Protein AF-A0A7J3AYS7-F1 (afdb_monomer_lite)

Structure (mmCIF, N/CA/C/O backbone):
data_AF-A0A7J3AYS7-F1
#
_entry.id   AF-A0A7J3AYS7-F1
#
loop_
_atom_site.group_PDB
_atom_site.id
_atom_site.type_symbol
_atom_site.label_atom_id
_atom_site.label_alt_id
_atom_site.label_comp_id
_atom_site.label_asym_id
_atom_site.label_entity_id
_atom_site.label_seq_id
_atom_site.pdbx_PDB_ins_code
_atom_site.Cartn_x
_atom_site.Cartn_y
_atom_site.Cartn_z
_atom_site.occupancy
_atom_site.B_iso_or_equiv
_atom_site.auth_seq_id
_atom_site.auth_comp_id
_atom_site.auth_asym_id
_atom_site.auth_atom_id
_atom_site.pdbx_PDB_model_num
ATOM 1 N N . MET A 1 1 ? -40.662 -40.012 -45.516 1.00 39.38 1 MET A N 1
ATOM 2 C CA . MET A 1 1 ? -39.833 -40.185 -44.298 1.00 39.38 1 MET A CA 1
ATOM 3 C C . MET A 1 1 ? -38.886 -38.992 -44.228 1.00 39.38 1 MET A C 1
ATOM 5 O O . MET A 1 1 ? -38.242 -38.731 -45.228 1.00 39.38 1 MET A O 1
ATOM 9 N N . LYS A 1 2 ? -39.103 -38.071 -43.271 1.00 35.25 2 LYS A N 1
ATOM 10 C CA . LYS A 1 2 ? -38.204 -37.753 -42.126 1.00 35.25 2 LYS A CA 1
ATOM 11 C C . LYS A 1 2 ? -36.759 -37.412 -42.558 1.00 35.25 2 LYS A C 1
ATOM 13 O O . LYS A 1 2 ? -36.116 -38.272 -43.129 1.00 35.25 2 LYS A O 1
ATOM 18 N N . GLY A 1 3 ? -36.180 -36.247 -42.261 1.00 32.34 3 GLY A N 1
ATOM 19 C CA . GLY A 1 3 ? -36.662 -35.113 -41.474 1.00 32.34 3 GLY A CA 1
ATOM 20 C C . GLY A 1 3 ? -35.598 -34.012 -41.290 1.00 32.34 3 GLY A C 1
ATOM 21 O O . GLY A 1 3 ? -34.409 -34.264 -41.427 1.00 32.34 3 GLY A O 1
ATOM 22 N N . ALA A 1 4 ? -36.112 -32.815 -40.987 1.00 36.94 4 ALA A N 1
ATOM 23 C CA . ALA A 1 4 ? -35.575 -31.700 -40.195 1.00 36.94 4 ALA A CA 1
ATOM 24 C C . ALA A 1 4 ? -34.116 -31.223 -40.384 1.00 36.94 4 ALA A C 1
ATOM 26 O O . ALA A 1 4 ? -33.199 -31.708 -39.727 1.00 36.94 4 ALA A O 1
ATOM 27 N N . HIS A 1 5 ? -33.962 -30.117 -41.123 1.00 37.22 5 HIS A N 1
ATOM 28 C CA . HIS A 1 5 ? -32.983 -29.072 -40.802 1.00 37.22 5 HIS A CA 1
ATOM 29 C C . HIS A 1 5 ? -33.651 -28.082 -39.835 1.00 37.22 5 HIS A C 1
ATOM 31 O O . HIS A 1 5 ? -34.663 -27.472 -40.176 1.00 37.22 5 HIS A O 1
ATOM 37 N N . PHE A 1 6 ? -33.117 -27.954 -38.620 1.00 37.12 6 PHE A N 1
ATOM 38 C CA . PHE A 1 6 ? -33.561 -26.959 -37.644 1.00 37.12 6 PHE A CA 1
ATOM 39 C C . PHE A 1 6 ? -32.922 -25.603 -37.962 1.00 37.12 6 PHE A C 1
ATOM 41 O O . PHE A 1 6 ? -31.729 -25.403 -37.743 1.00 37.12 6 PHE A O 1
ATOM 48 N N . SER A 1 7 ? -33.729 -24.664 -38.446 1.00 39.38 7 SER A N 1
ATOM 49 C CA . SER A 1 7 ? -33.440 -23.229 -38.446 1.00 39.38 7 SER A CA 1
ATOM 50 C C . SER A 1 7 ? -33.967 -22.654 -37.130 1.00 39.38 7 SER A C 1
ATOM 52 O O . SER A 1 7 ? -35.138 -22.302 -37.007 1.00 39.38 7 SER A O 1
ATOM 54 N N . GLY A 1 8 ? -33.116 -22.625 -36.106 1.00 36.69 8 GLY A N 1
ATOM 55 C CA . GLY A 1 8 ? -33.408 -21.936 -34.852 1.00 36.69 8 GLY A CA 1
ATOM 56 C C . GLY A 1 8 ? -33.101 -20.451 -34.997 1.00 36.69 8 GLY A C 1
ATOM 57 O O . GLY A 1 8 ? -31.954 -20.050 -34.830 1.00 36.69 8 GLY A O 1
ATOM 58 N N . GLY A 1 9 ? -34.116 -19.654 -35.333 1.00 39.72 9 GLY A N 1
ATOM 59 C CA . GLY A 1 9 ? -34.063 -18.201 -35.213 1.00 39.72 9 GLY A CA 1
ATOM 60 C C . GLY A 1 9 ? -33.956 -17.808 -33.741 1.00 39.72 9 GLY A C 1
ATOM 61 O O . GLY A 1 9 ? -34.845 -18.119 -32.950 1.00 39.72 9 GLY A O 1
ATOM 62 N N . ILE A 1 10 ? -32.857 -17.154 -33.377 1.00 45.12 10 ILE A N 1
ATOM 63 C CA . ILE A 1 10 ? -32.695 -16.477 -32.089 1.00 45.12 10 ILE A CA 1
ATOM 64 C C . ILE A 1 10 ? -33.009 -15.007 -32.353 1.00 45.12 10 ILE A C 1
ATOM 66 O O . ILE A 1 10 ? -32.449 -14.408 -33.267 1.00 45.12 10 ILE A O 1
ATOM 70 N N . GLY A 1 11 ? -34.000 -14.508 -31.618 1.00 42.97 11 GLY A N 1
ATOM 71 C CA . GLY A 1 11 ? -34.749 -13.300 -31.926 1.00 42.97 11 GLY A CA 1
ATOM 72 C C . GLY A 1 11 ? -33.957 -11.997 -31.936 1.00 42.97 11 GLY A C 1
ATOM 73 O O . GLY A 1 11 ? -32.927 -11.850 -31.278 1.00 42.97 11 GLY A O 1
ATOM 74 N N . ASP A 1 12 ? -34.541 -11.042 -32.657 1.00 48.66 12 ASP A N 1
ATOM 75 C CA . ASP A 1 12 ? -34.234 -9.618 -32.627 1.00 48.66 12 ASP A CA 1
ATOM 76 C C . ASP A 1 12 ? -34.477 -9.052 -31.217 1.00 48.66 12 ASP A C 1
ATOM 78 O O . ASP A 1 12 ? -35.551 -8.550 -30.885 1.00 48.66 12 ASP A O 1
ATOM 82 N N . GLY 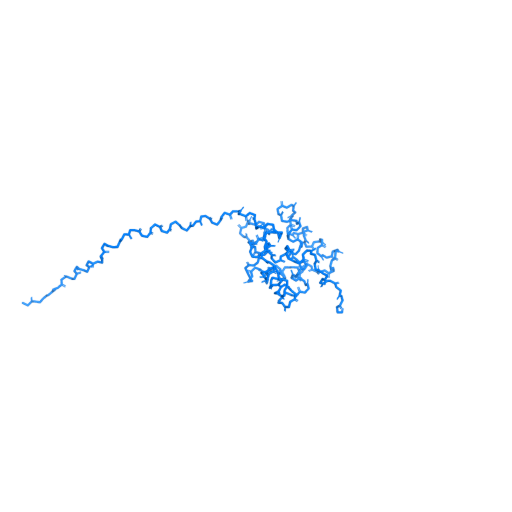A 1 13 ? -33.467 -9.162 -30.359 1.00 46.12 13 GLY A N 1
ATOM 83 C CA . GLY A 1 13 ? -33.268 -8.241 -29.246 1.00 46.12 13 GLY A CA 1
ATOM 84 C C . GLY A 1 13 ? -32.395 -7.079 -29.726 1.00 46.12 13 GLY A C 1
ATOM 85 O O . GLY A 1 13 ? -31.480 -7.313 -30.519 1.00 46.12 13 GLY A O 1
ATOM 86 N N . PRO A 1 14 ? -32.643 -5.830 -29.291 1.00 43.69 14 PRO A N 1
ATOM 87 C CA . PRO A 1 14 ? -31.803 -4.708 -29.692 1.00 43.69 14 PRO A CA 1
ATOM 88 C C . PRO A 1 14 ? -30.346 -4.985 -29.289 1.00 43.69 14 PRO A C 1
ATOM 90 O O . PRO A 1 14 ? -30.118 -5.649 -28.270 1.00 43.69 14 PRO A O 1
ATOM 93 N N . PRO A 1 15 ? -29.354 -4.497 -30.056 1.00 46.56 15 PRO A N 1
ATOM 94 C CA . PRO A 1 15 ? -27.960 -4.669 -29.689 1.00 46.56 15 PRO A CA 1
ATOM 95 C C . PRO A 1 15 ? -27.772 -4.059 -28.303 1.00 46.56 15 PRO A C 1
ATOM 97 O O . PRO A 1 15 ? -28.016 -2.870 -28.094 1.00 46.56 15 PRO A O 1
ATOM 100 N N . ILE A 1 16 ? -27.368 -4.882 -27.337 1.00 48.56 16 ILE A N 1
ATOM 101 C CA . ILE A 1 16 ? -26.873 -4.383 -26.062 1.00 48.56 16 ILE A CA 1
ATOM 102 C C . ILE A 1 16 ? -25.534 -3.727 -26.407 1.00 48.56 16 ILE A C 1
ATOM 104 O O . ILE A 1 16 ? -24.486 -4.366 -26.345 1.00 48.56 16 ILE A O 1
ATOM 108 N N . SER A 1 17 ? -25.577 -2.456 -26.819 1.00 50.78 17 SER A N 1
ATOM 109 C CA . SER A 1 17 ? -24.437 -1.542 -26.769 1.00 50.78 17 SER A CA 1
ATOM 110 C C . SER A 1 17 ? -24.110 -1.303 -25.300 1.00 50.78 17 SER A C 1
ATOM 112 O O . SER A 1 17 ? -24.342 -0.238 -24.741 1.00 50.78 17 SER A O 1
ATOM 114 N N . GLY A 1 18 ? -23.610 -2.347 -24.648 1.00 41.88 18 GLY A N 1
ATOM 115 C CA . GLY A 1 18 ? -22.807 -2.222 -23.455 1.00 41.88 18 GLY A CA 1
ATOM 116 C C . GLY A 1 18 ? -21.414 -1.843 -23.915 1.00 41.88 18 GLY A C 1
ATOM 117 O O . GLY A 1 18 ? -20.519 -2.684 -23.913 1.00 41.88 18 GLY A O 1
ATOM 118 N N . GLU A 1 19 ? -21.234 -0.586 -24.331 1.00 36.06 19 GLU A N 1
ATOM 119 C CA . GLU A 1 19 ? -19.949 0.056 -24.087 1.00 36.06 19 GLU A CA 1
ATOM 120 C C . GLU A 1 19 ? -19.710 -0.109 -22.589 1.00 36.06 19 GLU A C 1
ATOM 122 O O . GLU A 1 19 ? -20.357 0.528 -21.758 1.00 36.06 19 GLU A O 1
ATOM 127 N N . VAL A 1 20 ? -18.841 -1.054 -22.235 1.00 45.00 20 VAL A N 1
ATOM 128 C CA . VAL A 1 20 ? -18.210 -1.035 -20.926 1.00 45.00 20 VAL A CA 1
ATOM 129 C C . VAL A 1 20 ? -17.535 0.332 -20.893 1.00 45.00 20 VAL A C 1
ATOM 131 O O . VAL A 1 20 ? -16.674 0.566 -21.749 1.00 45.00 20 VAL A O 1
ATOM 134 N N . PRO A 1 21 ? -17.961 1.269 -20.024 1.00 40.88 21 PRO A N 1
ATOM 135 C CA . PRO A 1 21 ? -17.328 2.572 -19.994 1.00 40.88 21 PRO A CA 1
ATOM 136 C C . PRO A 1 21 ? -15.833 2.324 -19.797 1.00 40.88 21 PRO A C 1
ATOM 138 O O . PRO A 1 21 ? -15.478 1.420 -19.026 1.00 40.88 21 PRO A O 1
ATOM 141 N N . PRO A 1 22 ? -14.953 3.054 -20.506 1.00 45.03 22 PRO A N 1
ATOM 142 C CA . PRO A 1 22 ? -13.537 2.963 -20.213 1.00 45.03 22 PRO A CA 1
ATOM 143 C C . PRO A 1 22 ? -13.414 3.173 -18.707 1.00 45.03 22 PRO A C 1
ATOM 145 O O . PRO A 1 22 ? -13.952 4.152 -18.181 1.00 45.03 22 PRO A O 1
ATOM 148 N N . MET A 1 23 ? -12.804 2.214 -18.001 1.00 46.72 23 MET A N 1
ATOM 149 C CA . MET A 1 23 ? -12.324 2.456 -16.646 1.00 46.72 23 MET A CA 1
ATOM 150 C C . MET A 1 23 ? -11.327 3.594 -16.803 1.00 46.72 23 MET A C 1
ATOM 152 O O . MET A 1 23 ? -10.171 3.373 -17.151 1.00 46.72 23 MET A O 1
ATOM 156 N N . GLY A 1 24 ? -11.834 4.820 -16.717 1.00 42.53 24 GLY A N 1
ATOM 157 C CA . GLY A 1 24 ? -11.020 6.003 -16.801 1.00 42.53 24 GLY A CA 1
ATOM 158 C C . GLY A 1 24 ? -10.009 5.922 -15.678 1.00 42.53 24 GLY A C 1
ATOM 159 O O . GLY A 1 24 ? -10.318 5.412 -14.597 1.00 42.53 24 GLY A O 1
ATOM 160 N N . ASP A 1 25 ? -8.834 6.481 -15.928 1.00 50.38 25 ASP A N 1
ATOM 161 C CA . ASP A 1 25 ? -7.922 6.968 -14.899 1.00 50.38 25 ASP A CA 1
ATOM 162 C C . ASP A 1 25 ? -8.614 8.093 -14.093 1.00 50.38 25 ASP A C 1
ATOM 164 O O . ASP A 1 25 ? -8.132 9.219 -14.012 1.00 50.38 25 ASP A O 1
ATOM 168 N N . GLY A 1 26 ? -9.819 7.841 -13.579 1.00 50.66 26 GLY A N 1
ATOM 169 C CA . GLY A 1 26 ? -10.540 8.751 -12.722 1.00 50.66 26 GLY A CA 1
ATOM 170 C C . GLY A 1 26 ? -9.754 8.802 -11.437 1.00 50.66 26 GLY A C 1
ATOM 171 O O . GLY A 1 26 ? -9.656 7.802 -10.740 1.00 50.66 26 GLY A O 1
ATOM 172 N N . ASP A 1 27 ? -9.142 9.940 -11.142 1.00 59.50 27 ASP A N 1
ATOM 173 C CA . ASP A 1 27 ? -8.635 10.179 -9.804 1.00 59.50 27 ASP A CA 1
ATOM 174 C C . ASP A 1 27 ? -9.772 9.907 -8.818 1.00 59.50 27 ASP A C 1
ATOM 176 O O . ASP A 1 27 ? -10.819 10.561 -8.879 1.00 59.50 27 ASP A O 1
ATOM 180 N N . ALA A 1 28 ? -9.579 8.907 -7.948 1.00 59.81 28 ALA A N 1
ATOM 181 C CA . ALA A 1 28 ? -10.496 8.610 -6.860 1.00 59.81 28 ALA A CA 1
ATOM 182 C C . ALA A 1 28 ? -10.949 9.927 -6.213 1.00 59.81 28 ALA A C 1
ATOM 184 O O . ALA A 1 28 ? -10.094 10.780 -5.928 1.00 59.81 28 ALA A O 1
ATOM 185 N N . PRO A 1 29 ? -12.264 10.114 -5.989 1.00 59.91 29 PRO A N 1
ATOM 186 C CA . PRO A 1 29 ? -12.784 11.368 -5.476 1.00 59.91 29 PRO A CA 1
ATOM 187 C C . PRO A 1 29 ? -12.038 11.747 -4.192 1.00 59.91 29 PRO A C 1
ATOM 189 O O . PRO A 1 29 ? -11.765 10.870 -3.364 1.00 59.91 29 PRO A O 1
ATOM 192 N N . PRO A 1 30 ? -11.687 13.032 -4.007 1.00 63.31 30 PRO A N 1
ATOM 193 C CA . PRO A 1 30 ? -10.971 13.457 -2.816 1.00 63.31 30 PRO A CA 1
ATOM 194 C C . PRO A 1 30 ? -11.761 13.050 -1.569 1.00 63.31 30 PRO A C 1
ATOM 196 O O . PRO A 1 30 ? -12.985 13.151 -1.552 1.00 63.31 30 PRO A O 1
ATOM 199 N N . ILE A 1 31 ? -11.067 12.624 -0.507 1.00 63.28 31 ILE A N 1
ATOM 200 C CA . ILE A 1 31 ? -11.688 12.132 0.743 1.00 63.28 31 ILE A CA 1
ATOM 201 C C . ILE A 1 31 ? -12.770 13.076 1.281 1.00 63.28 31 ILE A C 1
ATOM 203 O O . ILE A 1 31 ? -13.745 12.617 1.866 1.00 63.28 31 ILE A O 1
ATOM 207 N N . SER A 1 32 ? -12.606 14.388 1.091 1.00 58.09 32 SER A N 1
ATOM 208 C CA . SER A 1 32 ? -13.574 15.411 1.506 1.00 58.09 32 SER A CA 1
ATOM 209 C C . SER A 1 32 ? -14.948 15.286 0.835 1.00 58.09 32 SER A C 1
ATOM 211 O O . SER A 1 32 ? -15.908 15.863 1.333 1.00 58.09 32 SER A O 1
ATOM 213 N N . MET A 1 33 ? -15.044 14.548 -0.273 1.00 65.88 33 MET A N 1
ATOM 214 C CA . MET A 1 33 ? -16.275 14.242 -1.006 1.00 65.88 33 MET A CA 1
ATOM 215 C C . MET A 1 33 ? -16.782 12.814 -0.752 1.00 65.88 33 MET A C 1
ATOM 217 O O . MET A 1 33 ? -17.814 12.430 -1.297 1.00 65.88 33 MET A O 1
ATOM 221 N N . ILE A 1 34 ? -16.072 12.016 0.054 1.00 71.06 34 ILE A N 1
ATOM 222 C CA . ILE A 1 34 ? -16.513 10.675 0.439 1.00 71.06 34 ILE A CA 1
ATOM 223 C C . ILE A 1 34 ? -17.533 10.812 1.569 1.00 71.06 34 ILE A C 1
ATOM 225 O O . ILE A 1 34 ? -17.278 11.482 2.571 1.00 71.06 34 ILE A O 1
ATOM 229 N N . ASP A 1 35 ? -18.673 10.143 1.410 1.00 83.44 35 ASP A N 1
ATOM 230 C CA . ASP A 1 35 ? -19.674 9.994 2.463 1.00 83.44 35 ASP A CA 1
ATOM 231 C C . ASP A 1 35 ? -19.014 9.565 3.799 1.00 83.44 35 ASP A C 1
ATOM 233 O O . ASP A 1 35 ? -18.207 8.626 3.804 1.00 83.44 35 ASP A O 1
ATOM 237 N N . PRO A 1 36 ? -19.308 10.227 4.938 1.00 85.19 36 PRO A N 1
ATOM 238 C CA . PRO A 1 36 ? -18.650 9.932 6.210 1.00 85.19 36 PRO A CA 1
ATOM 239 C C . PRO A 1 36 ? -18.742 8.461 6.634 1.00 85.19 36 PRO A C 1
ATOM 241 O O . PRO A 1 36 ? -17.762 7.920 7.152 1.00 85.19 36 PRO A O 1
ATOM 244 N N . SER A 1 37 ? -19.873 7.798 6.375 1.00 88.25 37 SER A N 1
ATOM 245 C CA . SER A 1 37 ? -20.072 6.385 6.708 1.00 88.25 37 SER A CA 1
ATOM 246 C C . SER A 1 37 ? -19.250 5.471 5.801 1.00 88.25 37 SER A C 1
ATOM 248 O O . SER A 1 37 ? -18.649 4.506 6.279 1.00 88.25 37 SER A O 1
ATOM 250 N N . LEU A 1 38 ? -19.136 5.795 4.508 1.00 88.19 38 LEU A N 1
ATOM 251 C CA . LEU A 1 38 ? -18.226 5.085 3.605 1.00 88.19 38 LEU A CA 1
ATOM 252 C C . LEU A 1 38 ? -16.765 5.251 4.038 1.00 88.19 38 LEU A C 1
ATOM 254 O O . LEU A 1 38 ? -16.017 4.272 4.078 1.00 88.19 38 LEU A O 1
ATOM 258 N N . ARG A 1 39 ? -16.352 6.468 4.409 1.00 87.81 39 ARG A N 1
ATOM 259 C CA . ARG A 1 39 ? -14.998 6.727 4.914 1.00 87.81 39 ARG A CA 1
ATOM 260 C C . ARG A 1 39 ? -14.702 5.894 6.161 1.00 87.81 39 ARG A C 1
ATOM 262 O O . ARG A 1 39 ? -13.637 5.286 6.242 1.00 87.81 39 ARG A O 1
ATOM 269 N N . GLU A 1 40 ? -15.628 5.845 7.113 1.00 90.38 40 GLU A N 1
ATOM 270 C CA . GLU A 1 40 ? -15.492 5.030 8.322 1.00 90.38 40 GLU A CA 1
ATOM 271 C C . GLU A 1 40 ? -15.374 3.535 7.993 1.00 90.38 40 GLU A C 1
ATOM 273 O O . GLU A 1 40 ? -14.457 2.870 8.479 1.00 90.38 40 GLU A O 1
ATOM 278 N N . ALA A 1 41 ? -16.210 3.013 7.091 1.00 92.50 41 ALA A N 1
ATOM 279 C CA . ALA A 1 41 ? -16.136 1.620 6.651 1.00 92.50 41 ALA A CA 1
ATOM 280 C C . ALA A 1 41 ? -14.780 1.273 6.009 1.00 92.50 41 ALA A C 1
ATOM 282 O O . ALA A 1 41 ? -14.207 0.218 6.291 1.00 92.50 41 ALA A O 1
ATOM 283 N N . LEU A 1 42 ? -14.229 2.173 5.187 1.00 92.38 42 LEU A N 1
ATOM 284 C CA . LEU A 1 42 ? -12.909 2.007 4.570 1.00 92.38 42 LEU A CA 1
ATOM 285 C C . LEU A 1 42 ? -11.782 2.025 5.609 1.00 92.38 42 LEU A C 1
ATOM 287 O O . LEU A 1 42 ? -10.848 1.226 5.508 1.00 92.38 42 LEU A O 1
ATOM 291 N N . ILE A 1 43 ? -11.882 2.884 6.629 1.00 90.25 43 ILE A N 1
ATOM 292 C CA . ILE A 1 43 ? -10.942 2.901 7.757 1.00 90.25 43 ILE A CA 1
ATOM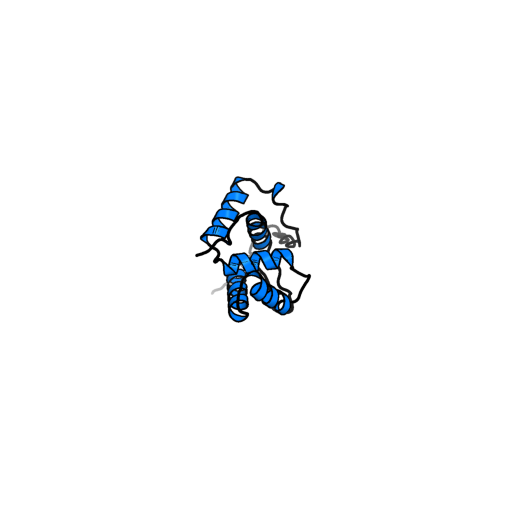 293 C C . ILE A 1 43 ? -11.002 1.573 8.506 1.00 90.25 43 ILE A C 1
ATOM 295 O O . ILE A 1 43 ? -9.961 0.958 8.722 1.00 90.25 43 ILE A O 1
ATOM 299 N N . LEU A 1 44 ? -12.196 1.094 8.864 1.00 92.00 44 LEU A N 1
ATOM 300 C CA . LEU A 1 44 ? -12.367 -0.176 9.574 1.00 92.00 44 LEU A CA 1
ATOM 301 C C . LEU A 1 44 ? -11.825 -1.352 8.754 1.00 92.00 44 LEU A C 1
ATOM 303 O O . LEU A 1 44 ? -11.103 -2.197 9.287 1.00 92.00 44 LEU A O 1
ATOM 307 N N . PHE A 1 45 ? -12.102 -1.387 7.448 1.00 92.06 45 PHE A N 1
ATOM 308 C CA . PHE A 1 45 ? -11.515 -2.379 6.553 1.00 92.06 45 PHE A CA 1
ATOM 309 C C . PHE A 1 45 ? -9.985 -2.306 6.582 1.00 92.06 45 PHE A C 1
ATOM 311 O O . PHE A 1 45 ? -9.321 -3.311 6.840 1.00 92.06 45 PHE A O 1
ATOM 318 N N . GLY A 1 46 ? -9.421 -1.114 6.378 1.00 90.94 46 GLY A N 1
ATOM 319 C CA . GLY A 1 46 ? -7.982 -0.895 6.402 1.00 90.94 46 GLY A CA 1
ATOM 320 C C . GLY A 1 46 ? -7.355 -1.335 7.723 1.00 90.94 46 GLY A C 1
ATOM 321 O O . GLY A 1 46 ? -6.363 -2.054 7.713 1.00 90.94 46 GLY A O 1
ATOM 322 N N . LEU A 1 47 ? -7.950 -0.973 8.860 1.00 90.00 47 LEU A N 1
ATOM 323 C CA . LEU A 1 47 ? -7.443 -1.285 10.195 1.00 90.00 47 LEU A CA 1
ATOM 324 C C . LEU A 1 47 ? -7.508 -2.776 10.534 1.00 90.00 47 LEU A C 1
ATOM 326 O O . LEU A 1 47 ? -6.521 -3.303 11.048 1.00 90.00 47 LEU A O 1
ATOM 330 N N . PHE A 1 48 ? -8.616 -3.453 10.232 1.00 90.75 48 PHE A N 1
ATOM 331 C CA . PHE A 1 48 ? -8.862 -4.821 10.702 1.00 90.75 48 PHE A CA 1
ATOM 332 C C . PHE A 1 48 ? -8.591 -5.915 9.667 1.00 90.75 48 PHE A C 1
ATOM 334 O O . PHE A 1 48 ? -8.450 -7.078 10.043 1.00 90.75 48 PHE A O 1
ATOM 341 N N . LYS A 1 49 ? -8.544 -5.588 8.369 1.00 92.62 49 LYS A N 1
ATOM 342 C CA . LYS A 1 49 ? -8.321 -6.577 7.298 1.00 92.62 49 LYS A CA 1
ATOM 343 C C . LYS A 1 49 ? -6.929 -6.513 6.692 1.00 92.62 49 LYS A C 1
ATOM 345 O O . LYS A 1 49 ? -6.470 -7.526 6.169 1.00 92.62 49 LYS A O 1
ATOM 350 N N . LEU A 1 50 ? -6.249 -5.370 6.776 1.00 94.38 50 LEU A N 1
ATOM 351 C CA . LEU A 1 50 ? -4.881 -5.241 6.283 1.00 94.38 50 LEU A CA 1
ATOM 352 C C . LEU A 1 50 ? -3.874 -5.404 7.423 1.00 94.38 50 LEU A C 1
ATOM 354 O O . LEU A 1 50 ? -3.979 -4.789 8.486 1.00 94.38 50 LEU A O 1
ATOM 358 N N . SER A 1 51 ? -2.843 -6.206 7.178 1.00 93.75 51 SER A N 1
ATOM 359 C CA . SER A 1 51 ? -1.684 -6.291 8.068 1.00 93.75 51 SER A CA 1
ATOM 360 C C . SER A 1 51 ? -0.912 -4.961 8.098 1.00 93.75 51 SER A C 1
ATOM 362 O O . SER A 1 51 ? -0.972 -4.197 7.129 1.00 93.75 51 SER A O 1
ATOM 364 N N . PRO A 1 52 ? -0.117 -4.684 9.151 1.00 92.44 52 PRO A N 1
ATOM 365 C CA . PRO A 1 52 ? 0.738 -3.493 9.211 1.00 92.44 52 PRO A CA 1
ATOM 366 C C . PRO A 1 52 ? 1.617 -3.306 7.967 1.00 92.44 52 PRO A C 1
ATOM 368 O O . PRO A 1 52 ? 1.720 -2.208 7.427 1.00 92.44 52 PRO A O 1
ATOM 371 N N . ARG A 1 53 ? 2.173 -4.403 7.436 1.00 94.00 53 ARG A N 1
ATOM 372 C CA . ARG A 1 53 ? 2.989 -4.388 6.212 1.00 94.00 53 ARG A CA 1
ATOM 373 C C . ARG A 1 53 ? 2.182 -3.998 4.976 1.00 94.00 53 ARG A C 1
ATOM 375 O O . ARG A 1 53 ? 2.654 -3.213 4.164 1.00 94.00 53 ARG A O 1
ATOM 382 N N . GLN A 1 54 ? 0.963 -4.516 4.837 1.00 95.50 54 GLN A N 1
ATOM 383 C CA . GLN A 1 54 ? 0.077 -4.150 3.730 1.00 95.50 54 GLN A CA 1
ATOM 384 C C . GLN A 1 54 ? -0.344 -2.680 3.816 1.00 95.50 54 GLN A C 1
ATOM 386 O O . GLN A 1 54 ? -0.294 -1.994 2.802 1.00 95.50 54 GLN A O 1
ATOM 391 N N . LYS A 1 55 ? -0.680 -2.175 5.012 1.00 95.31 55 LYS A N 1
ATOM 392 C CA . LYS A 1 55 ? -0.988 -0.750 5.240 1.00 95.31 55 LYS A CA 1
ATOM 393 C C . LYS A 1 55 ? 0.183 0.149 4.838 1.00 95.31 55 LYS A C 1
ATOM 395 O O . LYS A 1 55 ? -0.017 1.124 4.115 1.00 95.31 55 LYS A O 1
ATOM 400 N N . ALA A 1 56 ? 1.401 -0.215 5.241 1.00 93.75 56 ALA A N 1
ATOM 401 C CA . ALA A 1 56 ? 2.614 0.519 4.894 1.00 93.75 56 ALA A CA 1
ATOM 402 C C . ALA A 1 56 ? 2.869 0.535 3.383 1.00 93.75 56 ALA A C 1
ATOM 404 O O . ALA A 1 56 ? 3.030 1.605 2.801 1.00 93.75 56 ALA A O 1
ATOM 405 N N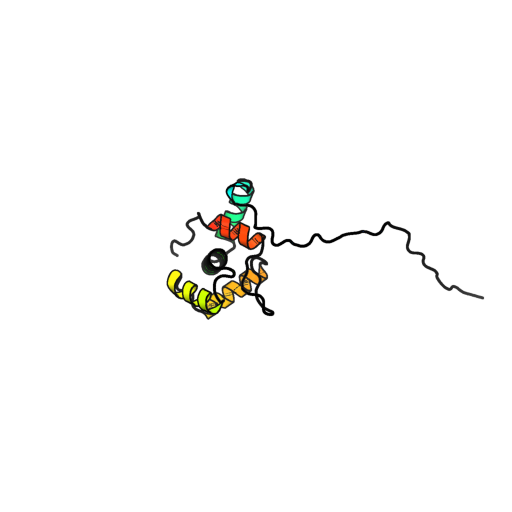 . VAL A 1 57 ? 2.831 -0.627 2.723 1.00 94.88 57 VAL A N 1
ATOM 406 C CA . VAL A 1 57 ? 3.040 -0.720 1.269 1.00 94.88 57 VAL A CA 1
ATOM 407 C C . VAL A 1 57 ? 1.954 0.025 0.493 1.00 94.88 57 VAL A C 1
ATOM 409 O O . VAL A 1 57 ? 2.267 0.739 -0.458 1.00 94.88 57 VAL A O 1
ATOM 412 N N . LEU A 1 58 ? 0.693 -0.075 0.914 1.00 95.19 58 LEU A N 1
ATOM 413 C CA . LEU A 1 58 ? -0.418 0.646 0.294 1.00 95.19 58 LEU A CA 1
ATOM 414 C C . LEU A 1 58 ? -0.237 2.172 0.420 1.00 95.19 58 LEU A C 1
ATOM 416 O O . LEU A 1 58 ? -0.386 2.898 -0.560 1.00 95.19 58 LEU A O 1
ATOM 420 N N . THR A 1 59 ? 0.172 2.649 1.600 1.00 93.81 59 THR A N 1
ATOM 421 C CA . THR A 1 59 ? 0.430 4.077 1.865 1.00 93.81 59 THR A CA 1
ATOM 422 C C . THR A 1 59 ? 1.638 4.599 1.081 1.00 93.81 59 THR A C 1
ATOM 424 O O . THR A 1 59 ? 1.596 5.695 0.523 1.00 93.81 59 THR A O 1
ATOM 427 N N . LEU A 1 60 ? 2.714 3.810 0.992 1.00 94.06 60 LEU A N 1
ATOM 428 C CA . LEU A 1 60 ? 3.881 4.141 0.170 1.00 94.06 60 LEU A CA 1
ATOM 429 C C . LEU A 1 60 ? 3.533 4.201 -1.316 1.00 94.06 60 LEU A C 1
ATOM 431 O O . LEU A 1 60 ? 3.998 5.103 -2.012 1.00 94.06 60 LEU A O 1
ATOM 435 N N . THR A 1 61 ? 2.686 3.284 -1.787 1.00 94.88 61 THR A N 1
ATOM 436 C CA . THR A 1 61 ? 2.221 3.287 -3.177 1.00 94.88 61 THR A CA 1
ATOM 437 C C . THR A 1 61 ? 1.435 4.565 -3.468 1.00 94.88 61 THR A C 1
ATOM 439 O O . THR A 1 61 ? 1.753 5.235 -4.440 1.00 94.88 61 THR A O 1
ATOM 442 N N . LEU A 1 62 ? 0.529 4.999 -2.581 1.00 94.44 62 LEU A N 1
ATOM 443 C CA . LEU A 1 62 ? -0.177 6.284 -2.730 1.00 94.44 62 LEU A CA 1
ATOM 444 C C . LEU A 1 62 ? 0.788 7.477 -2.844 1.00 94.44 62 LEU A C 1
ATOM 446 O O . LEU A 1 62 ? 0.575 8.395 -3.632 1.00 94.44 62 LEU A O 1
ATOM 450 N N . ARG A 1 63 ? 1.862 7.487 -2.044 1.00 92.25 63 ARG A N 1
ATOM 451 C CA . ARG A 1 63 ? 2.823 8.601 -2.011 1.00 92.25 63 ARG A CA 1
ATOM 452 C C . ARG A 1 63 ? 3.694 8.653 -3.273 1.00 92.25 63 ARG A C 1
ATOM 454 O O . ARG A 1 63 ? 4.026 9.750 -3.744 1.00 92.25 63 ARG A O 1
ATOM 461 N N . TYR A 1 64 ? 4.081 7.490 -3.795 1.00 92.19 64 TYR A N 1
ATOM 462 C CA . TYR A 1 64 ? 5.156 7.353 -4.778 1.00 92.19 64 TYR A CA 1
ATOM 463 C C . TYR A 1 64 ? 4.769 6.672 -6.099 1.00 92.19 64 TYR A C 1
ATOM 465 O O . TYR A 1 64 ? 5.655 6.458 -6.933 1.00 92.19 64 TYR A O 1
ATOM 473 N N . GLU A 1 65 ? 3.498 6.333 -6.324 1.00 86.62 65 GLU A N 1
ATOM 474 C CA . GLU A 1 65 ? 3.052 5.760 -7.598 1.00 86.62 65 GLU A CA 1
ATOM 475 C C . GLU A 1 65 ? 3.503 6.625 -8.782 1.00 86.62 65 GLU A C 1
ATOM 477 O O . GLU A 1 65 ? 3.472 7.855 -8.729 1.00 86.62 65 GLU A O 1
ATOM 482 N N . ASN A 1 66 ? 4.007 5.971 -9.831 1.00 85.62 66 ASN A N 1
ATOM 483 C CA . ASN A 1 66 ? 4.592 6.593 -11.028 1.00 85.62 66 ASN A CA 1
ATOM 484 C C . ASN A 1 66 ? 5.788 7.550 -10.793 1.00 85.62 66 ASN A C 1
ATOM 486 O O . ASN A 1 66 ? 6.290 8.124 -11.756 1.00 85.62 66 ASN A O 1
ATOM 490 N N . LYS A 1 67 ? 6.287 7.710 -9.555 1.00 88.75 67 LYS A N 1
ATOM 491 C CA . LYS A 1 67 ? 7.439 8.579 -9.230 1.00 88.75 67 LYS A CA 1
ATOM 492 C C . LYS A 1 67 ? 8.748 7.811 -9.097 1.00 88.75 67 LYS A C 1
ATOM 494 O O . LYS A 1 67 ? 9.811 8.362 -9.369 1.00 88.75 67 LYS A O 1
ATOM 499 N N . ILE A 1 68 ? 8.688 6.560 -8.638 1.00 89.62 68 ILE A N 1
ATOM 500 C CA . ILE A 1 68 ? 9.873 5.742 -8.355 1.00 89.62 68 ILE A CA 1
ATOM 501 C C . ILE A 1 68 ? 9.697 4.298 -8.828 1.00 89.62 68 ILE A C 1
ATOM 503 O O . ILE A 1 68 ? 8.585 3.806 -9.009 1.00 89.62 68 ILE A O 1
ATOM 507 N N . SER A 1 69 ? 10.819 3.593 -8.981 1.00 90.69 69 SER A N 1
ATOM 508 C CA . SER A 1 69 ? 10.816 2.160 -9.284 1.00 90.69 69 SER A CA 1
ATOM 509 C C . SER A 1 69 ? 10.330 1.314 -8.098 1.00 90.69 69 SER A C 1
ATOM 511 O O . SER A 1 69 ? 10.474 1.708 -6.938 1.00 90.69 69 SER A O 1
ATOM 513 N N . ALA A 1 70 ? 9.851 0.098 -8.377 1.00 90.00 70 ALA A N 1
ATOM 514 C CA . ALA A 1 70 ? 9.497 -0.881 -7.345 1.00 90.00 70 ALA A CA 1
ATOM 515 C C . ALA A 1 70 ? 10.662 -1.169 -6.380 1.00 90.00 70 ALA A C 1
ATOM 517 O O . ALA A 1 70 ? 10.471 -1.235 -5.168 1.00 90.00 70 ALA A O 1
ATOM 518 N N . SER A 1 71 ? 11.885 -1.272 -6.907 1.00 91.50 71 SER A N 1
ATOM 519 C CA . SER A 1 71 ? 13.094 -1.483 -6.107 1.00 91.50 71 SER A CA 1
ATOM 520 C C . SER A 1 71 ? 13.391 -0.299 -5.187 1.00 91.50 71 SER A C 1
ATOM 522 O O . SER A 1 71 ? 13.787 -0.497 -4.042 1.00 91.50 71 SER A O 1
ATOM 524 N N . SER A 1 72 ? 13.182 0.933 -5.660 1.00 93.81 72 SER A N 1
ATOM 525 C CA . SER A 1 72 ? 13.321 2.139 -4.835 1.00 93.81 72 SER A CA 1
ATOM 526 C C . SER A 1 72 ? 12.260 2.180 -3.736 1.00 93.81 72 SER A C 1
ATOM 528 O O . SER A 1 72 ? 12.583 2.469 -2.590 1.00 93.81 72 SER A O 1
ATOM 530 N N . MET A 1 73 ? 11.014 1.822 -4.053 1.00 94.62 73 MET A N 1
ATOM 531 C CA . MET A 1 73 ? 9.933 1.754 -3.067 1.00 94.62 73 MET A CA 1
ATOM 532 C C . MET A 1 73 ? 10.204 0.697 -1.990 1.00 94.62 73 MET A C 1
ATOM 534 O O . MET A 1 73 ? 9.953 0.944 -0.815 1.00 94.62 73 MET A O 1
ATOM 538 N N . ALA A 1 74 ? 10.780 -0.449 -2.364 1.00 94.50 74 ALA A N 1
ATOM 539 C CA . ALA A 1 74 ? 11.185 -1.478 -1.411 1.00 94.50 74 ALA A CA 1
ATOM 540 C C . ALA A 1 74 ? 12.294 -1.003 -0.456 1.00 94.50 74 ALA A C 1
ATOM 542 O O . ALA A 1 74 ? 12.284 -1.369 0.718 1.00 94.50 74 ALA A O 1
ATOM 543 N N . LYS A 1 75 ? 13.235 -0.173 -0.935 1.00 96.06 75 LYS A N 1
ATOM 544 C CA . LYS A 1 75 ? 14.258 0.452 -0.078 1.00 96.06 75 LYS A CA 1
ATOM 545 C C . LYS A 1 75 ? 13.621 1.392 0.941 1.00 96.06 75 LYS A C 1
ATOM 547 O O . LYS A 1 75 ? 13.881 1.242 2.127 1.00 96.06 75 LYS A O 1
ATOM 552 N N . ILE A 1 76 ? 12.714 2.260 0.494 1.00 95.25 76 ILE A N 1
ATOM 553 C CA . ILE A 1 76 ? 11.971 3.168 1.381 1.00 95.25 76 ILE A CA 1
ATOM 554 C C . ILE A 1 76 ? 11.143 2.375 2.402 1.00 95.25 76 ILE A C 1
ATOM 556 O O . ILE A 1 76 ? 11.124 2.715 3.578 1.00 95.25 76 ILE A O 1
ATOM 560 N N . ALA A 1 77 ? 10.500 1.277 1.992 1.00 94.62 77 ALA A N 1
ATOM 561 C CA . ALA A 1 77 ? 9.754 0.415 2.910 1.00 94.62 77 ALA A CA 1
ATOM 562 C C . ALA A 1 77 ? 10.644 -0.198 4.004 1.00 94.62 77 ALA A C 1
ATOM 564 O O . ALA A 1 77 ? 10.211 -0.351 5.147 1.00 94.62 77 ALA A O 1
ATOM 565 N N . ASN A 1 78 ? 11.888 -0.535 3.667 1.00 95.62 78 ASN A N 1
ATOM 566 C CA . ASN A 1 78 ? 12.866 -0.999 4.639 1.00 95.62 78 ASN A CA 1
ATOM 567 C C . ASN A 1 78 ? 13.301 0.134 5.583 1.00 95.62 78 ASN A C 1
ATOM 569 O O . ASN A 1 78 ? 13.296 -0.041 6.794 1.00 95.62 78 ASN A O 1
ATOM 573 N N . GLU A 1 79 ? 13.618 1.308 5.042 1.00 95.19 79 GLU A N 1
ATOM 574 C CA . GLU A 1 79 ? 14.109 2.457 5.813 1.00 95.19 79 GLU A CA 1
ATOM 575 C C . GLU A 1 79 ? 13.042 3.057 6.748 1.00 95.19 79 GLU A C 1
ATOM 577 O O . GLU A 1 79 ? 13.329 3.315 7.914 1.00 95.19 79 GLU A O 1
ATOM 582 N N . GLU A 1 80 ? 11.809 3.251 6.269 1.00 92.94 80 GLU A N 1
ATOM 583 C CA . GLU A 1 80 ? 10.727 3.885 7.041 1.00 92.94 80 GLU A CA 1
ATOM 584 C C . GLU A 1 80 ? 9.998 2.900 7.970 1.00 92.94 80 GLU A C 1
ATOM 586 O O . GLU A 1 80 ? 9.532 3.290 9.040 1.00 92.94 80 GLU A O 1
ATOM 591 N N . PHE A 1 81 ? 9.874 1.628 7.572 1.00 90.56 81 PHE A N 1
ATOM 592 C CA . PHE A 1 81 ? 8.997 0.661 8.250 1.00 90.56 81 PHE A CA 1
ATOM 593 C C . PHE A 1 81 ? 9.693 -0.643 8.655 1.00 90.56 81 PHE A C 1
ATOM 595 O O . PHE A 1 81 ? 9.024 -1.555 9.144 1.00 90.56 81 PHE A O 1
ATOM 602 N N . ASN A 1 82 ? 11.010 -0.761 8.454 1.00 93.50 82 ASN A N 1
ATOM 603 C CA . ASN A 1 82 ? 11.780 -1.980 8.715 1.00 93.50 82 ASN A CA 1
ATOM 604 C C . ASN A 1 82 ? 11.190 -3.216 8.003 1.00 93.50 82 ASN A C 1
ATOM 606 O O . ASN A 1 82 ? 11.147 -4.315 8.558 1.00 93.50 82 ASN A O 1
ATOM 610 N N . ILE A 1 83 ? 10.667 -3.030 6.781 1.00 94.75 83 ILE A N 1
ATOM 611 C CA . ILE A 1 83 ? 10.090 -4.101 5.959 1.00 94.75 83 ILE A CA 1
ATOM 612 C C . ILE A 1 83 ? 11.170 -4.662 5.021 1.00 94.75 83 ILE A C 1
ATOM 614 O O . ILE A 1 83 ? 11.562 -3.983 4.070 1.00 94.75 83 ILE A O 1
ATOM 618 N N . PRO A 1 84 ? 11.609 -5.925 5.198 1.00 95.25 84 PRO A N 1
ATOM 619 C CA . PRO A 1 84 ? 12.585 -6.539 4.304 1.00 95.25 84 PRO A CA 1
ATOM 620 C C . PRO A 1 84 ? 12.053 -6.692 2.877 1.00 95.25 84 PRO A C 1
ATOM 622 O O . PRO A 1 84 ? 10.857 -6.910 2.671 1.00 95.25 84 PRO A O 1
ATOM 625 N N . LEU A 1 85 ? 12.958 -6.707 1.893 1.00 95.19 85 LEU A N 1
ATOM 626 C CA . LEU A 1 85 ? 12.629 -6.821 0.465 1.00 95.19 85 LEU A CA 1
ATOM 627 C C . LEU A 1 85 ? 11.653 -7.970 0.152 1.00 95.19 85 LEU A C 1
ATOM 629 O O . LEU A 1 85 ? 10.676 -7.777 -0.566 1.00 95.19 85 LEU A O 1
ATOM 633 N N . SER A 1 86 ? 11.875 -9.164 0.709 1.00 95.62 86 SER A N 1
ATOM 634 C CA . SER A 1 86 ? 10.979 -10.312 0.505 1.00 95.62 86 SER A CA 1
ATOM 635 C C . SER A 1 86 ? 9.575 -10.055 1.062 1.00 95.62 86 SER A C 1
ATOM 637 O O . SER A 1 86 ? 8.581 -10.336 0.396 1.00 95.62 86 SER A O 1
ATOM 639 N N . SER A 1 87 ? 9.484 -9.463 2.256 1.00 96.12 87 SER A N 1
ATOM 640 C CA . SER A 1 87 ? 8.214 -9.091 2.890 1.00 96.12 87 SER A CA 1
ATOM 641 C C . SER A 1 87 ? 7.465 -8.020 2.104 1.00 96.12 87 SER A C 1
ATOM 643 O O . SER A 1 87 ? 6.241 -8.087 2.017 1.00 96.12 87 SER A O 1
ATOM 645 N N . PHE A 1 88 ? 8.182 -7.070 1.502 1.00 96.50 88 PHE A N 1
ATOM 646 C CA . PHE A 1 88 ? 7.603 -6.073 0.606 1.00 96.50 88 PHE A CA 1
ATOM 647 C C . PHE A 1 88 ? 6.933 -6.736 -0.608 1.00 96.50 88 PHE A C 1
ATOM 649 O O . PHE A 1 88 ? 5.764 -6.472 -0.887 1.00 96.50 88 PHE A O 1
ATOM 656 N N . TRP A 1 89 ? 7.618 -7.671 -1.277 1.00 95.50 89 TRP A N 1
ATOM 657 C CA . TRP A 1 89 ? 7.045 -8.402 -2.414 1.00 95.50 89 TRP A CA 1
ATOM 658 C C . TRP A 1 89 ? 5.855 -9.285 -2.028 1.00 95.50 89 TRP A C 1
ATOM 660 O O . TRP A 1 89 ? 4.883 -9.364 -2.782 1.00 95.50 89 TRP A O 1
ATOM 670 N N . PHE A 1 90 ? 5.888 -9.916 -0.849 1.00 96.50 90 PHE A N 1
ATOM 671 C CA . PHE A 1 90 ? 4.731 -10.648 -0.330 1.00 96.50 90 PHE A CA 1
ATOM 672 C C . PHE A 1 90 ? 3.534 -9.722 -0.096 1.00 96.50 90 PHE A C 1
ATOM 674 O O . PHE A 1 90 ? 2.436 -10.033 -0.555 1.00 96.50 90 PHE A O 1
ATOM 681 N N . ALA A 1 91 ? 3.752 -8.564 0.532 1.00 96.25 91 ALA A N 1
ATOM 682 C CA . ALA A 1 91 ? 2.701 -7.579 0.760 1.00 96.25 91 ALA A CA 1
ATOM 683 C C . ALA A 1 91 ? 2.107 -7.056 -0.558 1.00 96.25 91 ALA A C 1
ATOM 685 O O . ALA A 1 91 ? 0.886 -7.018 -0.685 1.00 96.25 91 ALA A O 1
ATOM 686 N N . LEU A 1 92 ? 2.936 -6.740 -1.561 1.00 95.25 92 LEU A N 1
ATOM 687 C CA . LEU A 1 92 ? 2.460 -6.368 -2.898 1.00 95.25 92 LEU A CA 1
ATOM 688 C C . LEU A 1 92 ? 1.599 -7.476 -3.515 1.00 95.25 92 LEU A C 1
ATOM 690 O O . LEU A 1 92 ? 0.483 -7.227 -3.970 1.00 95.25 92 LEU A O 1
ATOM 694 N N . ARG A 1 93 ? 2.083 -8.721 -3.510 1.00 95.38 93 ARG A N 1
ATOM 695 C CA . ARG A 1 93 ? 1.341 -9.858 -4.070 1.00 95.38 93 ARG A CA 1
ATOM 696 C C . ARG A 1 93 ? -0.022 -10.029 -3.401 1.00 95.38 93 ARG A C 1
ATOM 698 O O . ARG A 1 93 ? -1.009 -10.281 -4.091 1.00 95.38 93 ARG A O 1
ATOM 705 N N . ASP A 1 94 ? -0.083 -9.888 -2.083 1.00 96.00 94 ASP A N 1
ATOM 706 C CA . A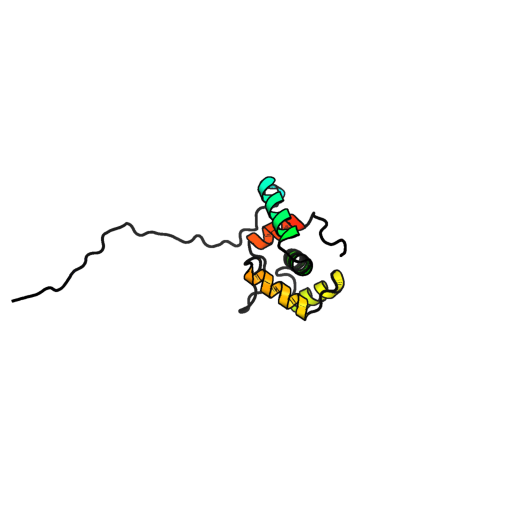SP A 1 94 ? -1.330 -10.036 -1.339 1.00 96.00 94 ASP A CA 1
ATOM 707 C C . ASP A 1 94 ? -2.283 -8.857 -1.588 1.00 96.00 94 ASP A C 1
ATOM 709 O O . ASP A 1 94 ? -3.470 -9.074 -1.817 1.00 96.00 94 ASP A O 1
ATOM 713 N N . LEU A 1 95 ? -1.777 -7.624 -1.671 1.00 96.31 95 LEU A N 1
ATOM 714 C CA . LEU A 1 95 ? -2.573 -6.458 -2.070 1.00 96.31 95 LEU A CA 1
ATOM 715 C C . LEU A 1 95 ? -3.126 -6.587 -3.501 1.00 96.31 95 LEU A C 1
ATOM 717 O O . LEU A 1 95 ? -4.264 -6.194 -3.759 1.00 96.31 95 LEU A O 1
ATOM 721 N N . ARG A 1 96 ? -2.366 -7.186 -4.429 1.00 95.25 96 ARG A N 1
ATOM 722 C CA . ARG A 1 96 ? -2.837 -7.478 -5.795 1.00 95.25 96 ARG A CA 1
ATOM 723 C C . ARG A 1 96 ? -3.939 -8.532 -5.797 1.00 95.25 96 ARG A C 1
ATOM 725 O O . ARG A 1 96 ? -4.909 -8.404 -6.541 1.00 95.25 96 ARG A O 1
ATOM 732 N N . ARG A 1 97 ? -3.831 -9.562 -4.949 1.00 94.94 97 ARG A N 1
ATOM 733 C CA . ARG A 1 97 ? -4.900 -10.562 -4.755 1.00 94.94 97 ARG A CA 1
ATOM 734 C C . ARG A 1 97 ? -6.182 -9.930 -4.217 1.00 94.94 97 ARG A C 1
ATOM 736 O O . ARG A 1 97 ? -7.261 -10.323 -4.641 1.00 94.94 97 ARG A O 1
ATOM 743 N N . LEU A 1 98 ? -6.052 -8.924 -3.354 1.00 94.69 98 LEU A N 1
ATOM 744 C CA . LEU A 1 98 ? -7.165 -8.119 -2.845 1.00 94.69 98 LEU A CA 1
ATOM 745 C C . LEU A 1 98 ? -7.686 -7.076 -3.848 1.00 94.69 98 LEU A C 1
ATOM 747 O O . LEU A 1 98 ? -8.588 -6.322 -3.500 1.00 94.69 98 LEU A O 1
ATOM 751 N N . LYS A 1 99 ? -7.133 -7.016 -5.070 1.00 95.25 99 LYS A N 1
ATOM 752 C CA . LYS A 1 99 ? -7.494 -6.028 -6.101 1.00 95.25 99 LYS A CA 1
ATOM 753 C C . LYS A 1 99 ? -7.335 -4.579 -5.633 1.00 95.25 99 LYS A C 1
ATOM 755 O O . LYS A 1 99 ? -8.057 -3.709 -6.089 1.00 95.25 99 LYS A O 1
ATOM 760 N N . LEU A 1 100 ? -6.386 -4.322 -4.730 1.00 95.94 100 LEU A N 1
ATOM 761 C CA . LEU A 1 100 ? -6.084 -2.970 -4.253 1.00 95.94 100 LEU A CA 1
ATOM 762 C C . LEU A 1 100 ? -4.972 -2.315 -5.069 1.00 95.94 100 LEU A C 1
ATOM 764 O O . LEU A 1 100 ? -4.964 -1.095 -5.219 1.00 95.94 100 LEU A O 1
ATOM 768 N N . ILE A 1 101 ? -4.067 -3.115 -5.631 1.00 95.44 101 ILE A N 1
ATOM 769 C CA . ILE A 1 101 ? -2.959 -2.634 -6.456 1.00 95.44 101 ILE A CA 1
ATOM 770 C C . ILE A 1 101 ? -2.818 -3.440 -7.743 1.00 95.44 101 ILE A C 1
ATOM 772 O O . ILE A 1 101 ? -3.191 -4.616 -7.804 1.00 95.44 101 ILE A O 1
ATOM 776 N N . GLU A 1 102 ? -2.168 -2.828 -8.722 1.00 92.88 102 GLU A N 1
ATOM 777 C CA . GLU A 1 102 ? -1.805 -3.432 -9.999 1.00 92.88 102 GLU A CA 1
ATOM 778 C C . GLU A 1 102 ? -0.299 -3.299 -10.228 1.00 92.88 102 GLU A C 1
ATOM 780 O O . GLU A 1 102 ? 0.293 -2.260 -9.943 1.00 92.88 102 GLU A O 1
ATOM 785 N N . PHE A 1 103 ? 0.334 -4.384 -10.680 1.00 89.19 103 PHE A N 1
ATOM 786 C CA . PHE A 1 103 ? 1.737 -4.426 -11.102 1.00 89.19 103 PHE A CA 1
ATOM 787 C C . PHE A 1 103 ? 2.023 -5.731 -11.862 1.00 89.19 103 PHE A C 1
ATOM 789 O O . PHE A 1 103 ? 1.372 -6.754 -11.611 1.00 89.19 103 PHE A O 1
ATOM 796 N N . GLY A 1 104 ? 3.044 -5.727 -12.721 1.00 83.25 104 GLY A N 1
ATOM 797 C CA . GLY A 1 104 ? 3.421 -6.864 -13.577 1.00 83.25 104 GLY A CA 1
ATOM 798 C C . GLY A 1 104 ? 3.341 -6.495 -15.056 1.00 83.25 104 GLY A C 1
ATOM 799 O O . GLY A 1 104 ? 2.958 -5.382 -15.360 1.00 83.25 104 GLY A O 1
ATOM 800 N N . ASP A 1 105 ? 3.741 -7.381 -15.969 1.00 78.12 105 ASP A N 1
ATOM 801 C CA . ASP A 1 105 ? 3.531 -7.217 -17.423 1.00 78.12 105 ASP A CA 1
ATOM 802 C C . ASP A 1 105 ? 4.003 -5.863 -18.007 1.00 78.12 105 ASP A C 1
ATOM 804 O O . ASP A 1 105 ? 3.396 -5.297 -18.912 1.00 78.12 105 ASP A O 1
ATOM 808 N N . GLY A 1 106 ? 5.096 -5.311 -17.461 1.00 75.00 106 GLY A N 1
ATOM 809 C CA . GLY A 1 106 ? 5.641 -4.001 -17.848 1.00 75.00 106 GLY A CA 1
ATOM 810 C C . GLY A 1 106 ? 4.934 -2.792 -17.219 1.00 75.00 106 GLY A C 1
ATOM 811 O O . GLY A 1 106 ? 5.375 -1.661 -17.413 1.00 75.00 106 GLY A O 1
ATOM 812 N N . THR A 1 107 ? 3.880 -3.005 -16.431 1.00 77.94 107 THR A N 1
ATOM 813 C CA . THR A 1 107 ? 3.151 -1.954 -15.716 1.00 77.94 107 THR A CA 1
ATOM 814 C C . THR A 1 107 ? 3.829 -1.627 -14.376 1.00 77.94 107 THR A C 1
ATOM 816 O O . THR A 1 107 ? 4.139 -2.545 -13.601 1.00 77.94 107 THR A O 1
ATOM 819 N N . PRO A 1 108 ? 4.066 -0.336 -14.064 1.00 87.06 108 PRO A N 1
ATOM 820 C CA . PRO A 1 108 ? 4.556 0.072 -12.750 1.00 87.06 108 PRO A CA 1
ATOM 821 C C . PRO A 1 108 ? 3.518 -0.225 -11.661 1.00 87.06 108 PRO A C 1
ATOM 823 O O . PRO A 1 108 ? 2.340 -0.424 -11.949 1.00 87.06 108 PRO A O 1
ATOM 826 N N . ILE A 1 109 ? 3.962 -0.237 -10.402 1.00 91.94 109 ILE A N 1
ATOM 827 C CA . ILE A 1 109 ? 3.063 -0.408 -9.256 1.00 91.94 109 ILE A CA 1
ATOM 828 C C . ILE A 1 109 ? 2.123 0.799 -9.181 1.00 91.94 109 ILE A C 1
ATOM 830 O O . ILE A 1 109 ? 2.592 1.934 -9.060 1.00 91.94 109 ILE A O 1
ATOM 834 N N . LYS A 1 110 ? 0.816 0.539 -9.227 1.00 93.75 110 LYS A N 1
ATOM 835 C CA . LYS A 1 110 ? -0.252 1.542 -9.141 1.00 93.75 110 LYS A CA 1
ATOM 836 C C . LYS A 1 110 ? -1.342 1.103 -8.172 1.00 93.75 110 LYS A C 1
ATOM 838 O O . LYS A 1 110 ? -1.578 -0.097 -7.996 1.00 93.75 110 LYS A O 1
ATOM 843 N N . LEU A 1 111 ? -2.024 2.067 -7.561 1.00 94.88 111 LEU A N 1
ATOM 844 C CA . LEU A 1 111 ? -3.261 1.797 -6.838 1.00 94.88 111 LEU A CA 1
ATOM 845 C C . LEU A 1 111 ? -4.436 1.674 -7.813 1.00 94.88 111 LEU A C 1
ATOM 847 O O . LEU A 1 111 ? -4.580 2.472 -8.734 1.00 94.88 111 LEU A O 1
ATOM 851 N N . THR A 1 112 ? -5.309 0.703 -7.558 1.00 95.00 112 THR A N 1
ATOM 852 C CA . THR A 1 112 ? -6.673 0.712 -8.117 1.00 95.00 112 THR A CA 1
ATOM 853 C C . THR A 1 112 ? -7.506 1.799 -7.440 1.00 95.00 112 THR A C 1
ATOM 855 O O . THR A 1 112 ? -7.131 2.280 -6.371 1.00 95.00 112 THR A O 1
ATOM 858 N N . GLU A 1 113 ? -8.691 2.102 -7.964 1.00 93.00 113 GLU A N 1
ATOM 859 C CA . GLU A 1 113 ? -9.627 3.031 -7.315 1.00 93.00 113 GLU A CA 1
ATOM 860 C C . GLU A 1 113 ? -9.971 2.629 -5.872 1.00 93.00 113 GLU A C 1
ATOM 862 O O . GLU A 1 113 ? -9.868 3.441 -4.951 1.00 93.00 113 GLU A O 1
A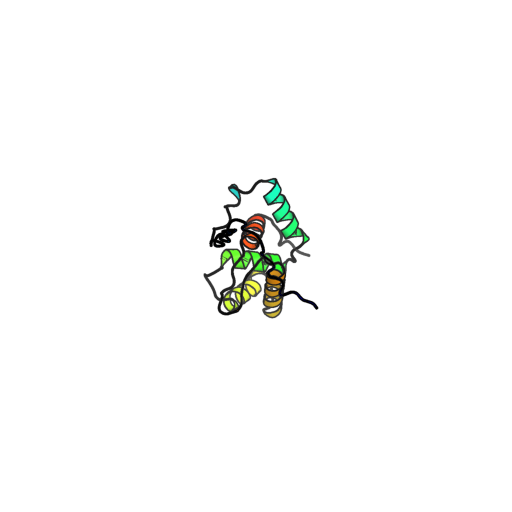TOM 867 N N . ALA A 1 114 ? -10.255 1.345 -5.630 1.00 92.75 114 ALA A N 1
ATOM 868 C CA . ALA A 1 114 ? -10.480 0.836 -4.276 1.00 92.75 114 ALA A CA 1
ATOM 869 C C . ALA A 1 114 ? -9.235 1.001 -3.383 1.00 92.75 114 ALA A C 1
ATOM 871 O O . ALA A 1 114 ? -9.334 1.390 -2.217 1.00 92.75 114 ALA A O 1
ATOM 872 N N . GLY A 1 115 ? -8.049 0.738 -3.938 1.00 95.56 115 GLY A N 1
ATOM 873 C CA . GLY A 1 115 ? -6.773 0.939 -3.257 1.00 95.56 115 GLY A CA 1
ATOM 874 C C . GLY A 1 115 ? -6.528 2.396 -2.879 1.00 95.56 115 GLY A C 1
ATOM 875 O O . GLY A 1 115 ? -6.150 2.660 -1.738 1.00 95.56 115 GLY A O 1
ATOM 876 N N . LYS A 1 116 ? -6.792 3.333 -3.798 1.00 94.81 116 LYS A N 1
ATOM 877 C CA . LYS A 1 116 ? -6.691 4.779 -3.568 1.00 94.81 116 LYS A CA 1
ATOM 878 C C . LYS A 1 116 ? -7.608 5.198 -2.431 1.00 94.81 116 LYS A C 1
ATOM 880 O O . LYS A 1 116 ? -7.117 5.788 -1.476 1.00 94.81 116 LYS A O 1
ATOM 885 N N . MET A 1 117 ? -8.887 4.820 -2.472 1.00 93.00 117 MET A N 1
ATOM 886 C CA . MET A 1 117 ? -9.861 5.165 -1.429 1.00 93.00 117 MET A CA 1
ATOM 887 C C . MET A 1 117 ? -9.428 4.680 -0.038 1.00 93.00 117 MET A C 1
ATOM 889 O O . MET A 1 117 ? -9.490 5.439 0.929 1.00 93.00 117 MET A O 1
ATOM 893 N N . ILE A 1 118 ? -8.946 3.438 0.078 1.00 94.12 118 ILE A N 1
ATOM 894 C CA . ILE A 1 118 ? -8.481 2.886 1.362 1.00 94.12 118 ILE A CA 1
ATOM 895 C C . ILE A 1 118 ? -7.193 3.575 1.824 1.00 94.12 118 ILE A C 1
ATOM 897 O O . ILE A 1 118 ? -7.086 3.962 2.988 1.00 94.12 118 ILE A O 1
ATOM 901 N N . ALA A 1 119 ? -6.210 3.740 0.934 1.00 93.56 119 ALA A N 1
ATOM 902 C CA . ALA A 1 119 ? -4.933 4.373 1.261 1.00 93.56 119 ALA A CA 1
ATOM 903 C C . ALA A 1 119 ? -5.129 5.817 1.736 1.00 93.56 119 ALA A C 1
ATOM 905 O O . ALA A 1 119 ? -4.550 6.244 2.734 1.00 93.56 119 ALA A O 1
ATOM 906 N N . GLN A 1 120 ? -5.996 6.544 1.036 1.00 92.44 120 GLN A N 1
ATOM 907 C CA . GLN A 1 120 ? -6.432 7.882 1.382 1.00 92.44 120 GLN A CA 1
ATOM 908 C C . GLN A 1 120 ? -7.136 7.894 2.747 1.00 92.44 120 GLN A C 1
ATOM 910 O O . GLN A 1 120 ? -6.751 8.654 3.632 1.00 92.44 120 GLN A O 1
ATOM 915 N N . ALA A 1 121 ? -8.111 7.011 2.979 1.00 90.81 121 ALA A N 1
ATOM 916 C CA . ALA A 1 121 ? -8.807 6.927 4.263 1.00 90.81 121 ALA A CA 1
ATOM 917 C C . ALA A 1 121 ? -7.846 6.679 5.447 1.00 90.81 121 ALA A C 1
ATOM 919 O O . ALA A 1 121 ? -8.043 7.232 6.531 1.00 90.81 121 ALA A O 1
ATOM 920 N N . LEU A 1 122 ? -6.770 5.914 5.226 1.00 90.12 122 LEU A N 1
ATOM 921 C CA . LEU A 1 122 ? -5.728 5.635 6.217 1.00 90.12 122 LEU A CA 1
ATOM 922 C C . LEU A 1 122 ? -4.720 6.780 6.430 1.00 90.12 122 LEU A C 1
ATOM 924 O O . LEU A 1 122 ? -4.036 6.773 7.454 1.00 90.12 122 LEU A O 1
ATOM 928 N N . SER A 1 123 ? -4.612 7.770 5.533 1.00 83.75 123 SER A N 1
ATOM 929 C CA . SER A 1 123 ? -3.551 8.796 5.581 1.00 83.75 123 SER A CA 1
ATOM 930 C C . SER A 1 123 ? -3.642 9.753 6.779 1.00 83.75 123 SER A C 1
ATOM 932 O O . SER A 1 123 ? -2.687 10.470 7.065 1.00 83.75 123 SER A O 1
ATOM 934 N N . GLY A 1 124 ? -4.776 9.767 7.485 1.00 78.06 124 GLY A N 1
ATOM 935 C CA . GLY A 1 124 ? -5.001 10.540 8.713 1.00 78.06 124 GLY A CA 1
ATOM 936 C C . GLY A 1 124 ? -5.277 9.681 9.948 1.00 78.06 124 GLY A C 1
ATOM 937 O O . GLY A 1 124 ? -5.707 10.211 10.968 1.00 78.06 124 GLY A O 1
ATOM 938 N N . VAL A 1 125 ? -5.087 8.363 9.858 1.00 84.00 125 VAL A N 1
ATOM 939 C CA . VAL A 1 125 ? -5.355 7.421 10.951 1.00 84.00 125 VAL A CA 1
ATOM 940 C C . VAL A 1 125 ? -4.031 6.894 11.483 1.00 84.00 125 VAL A C 1
ATOM 942 O O . VAL A 1 125 ? -3.178 6.443 10.723 1.00 84.00 125 VAL A O 1
ATOM 945 N N . ARG A 1 126 ? -3.851 6.921 12.804 1.00 82.19 126 ARG A N 1
ATOM 946 C CA . ARG A 1 126 ? -2.650 6.379 13.445 1.00 82.19 126 ARG A CA 1
ATOM 947 C C . ARG A 1 126 ? -2.769 4.856 13.518 1.00 82.19 126 ARG A C 1
ATOM 949 O O . ARG A 1 126 ? -3.449 4.325 14.386 1.00 82.19 126 ARG A O 1
ATOM 956 N N . TRP A 1 127 ? -2.143 4.158 12.573 1.00 80.88 127 TRP A N 1
ATOM 957 C CA . TRP A 1 127 ? -2.155 2.687 12.485 1.00 80.88 127 TRP A CA 1
ATOM 958 C C . TRP A 1 127 ? -0.781 2.045 12.740 1.00 80.88 127 TRP A C 1
ATOM 960 O O . TRP A 1 127 ? -0.663 0.823 12.676 1.00 80.88 127 TRP A O 1
ATOM 970 N N . TRP A 1 128 ? 0.250 2.853 13.014 1.00 69.88 128 TRP A N 1
ATOM 971 C CA . TRP A 1 128 ? 1.654 2.430 13.135 1.00 69.88 128 TRP A CA 1
ATOM 972 C C . TRP A 1 128 ? 2.208 2.436 14.572 1.00 69.88 128 TRP A C 1
ATOM 974 O O . TRP A 1 128 ? 3.423 2.438 14.765 1.00 69.88 128 TRP A O 1
ATOM 984 N N . GLU A 1 129 ? 1.359 2.416 15.600 1.00 53.12 129 GLU A N 1
ATOM 985 C CA . GLU A 1 129 ? 1.818 2.227 16.983 1.00 53.12 129 GLU A CA 1
ATOM 986 C C . GLU A 1 129 ? 1.735 0.761 17.422 1.00 53.12 129 GLU A C 1
ATOM 988 O O . GLU A 1 129 ? 0.653 0.255 17.689 1.00 53.12 129 GLU A O 1
ATOM 993 N N . ARG A 1 130 ? 2.928 0.142 17.440 1.00 43.59 130 ARG A N 1
ATOM 994 C CA . ARG A 1 130 ? 3.424 -1.059 18.150 1.00 43.59 130 ARG A CA 1
ATOM 995 C C . ARG A 1 130 ? 2.417 -2.142 18.575 1.00 43.59 130 ARG A C 1
ATOM 997 O O . ARG A 1 130 ? 1.641 -1.943 19.503 1.00 43.59 130 ARG A O 1
ATOM 1004 N N . GLU A 1 131 ? 2.611 -3.338 18.016 1.00 37.38 131 GLU A N 1
ATOM 1005 C CA . GLU A 1 131 ? 2.686 -4.563 18.835 1.00 37.38 131 GLU A CA 1
ATOM 1006 C C . GLU A 1 131 ? 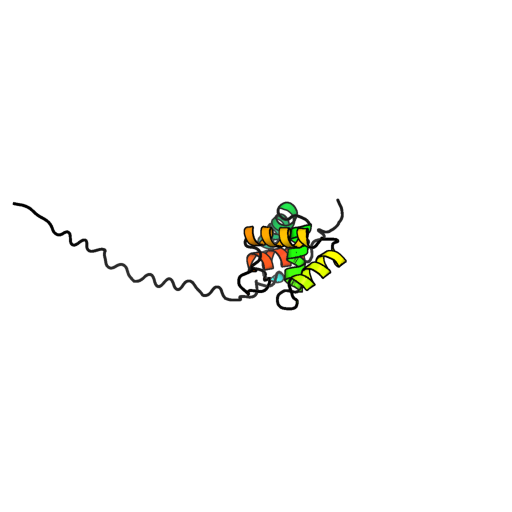4.111 -4.712 19.387 1.00 37.38 131 GLU A C 1
ATOM 1008 O O . GLU A 1 131 ? 5.061 -4.321 18.662 1.00 37.38 131 GLU A O 1
#

Radius of gyration: 22.02 Å; chains: 1; bounding box: 54×56×63 Å

Foldseek 3Di:
DDDDDDPDDDDDDPPPPPPVDPPDPPDQPQPVPDDPVRLVVLQCCLQPVDDPLLLLLLLLQLVQPVNDAPVVSQVVCCVVPVQHSVNNVVSLVVCVVVVQWDDDPPDGIHGDSSSSSSSNSCPPPPRPDDD

pLDDT: mean 78.94, std 21.12, range [32.34, 96.5]

Sequence (131 aa):
MKGAHFSGGIGDGPPISGEVPPMGDGDAPPISMIDPSLREALILFGLFKLSPRQKAVLTLTLRYENKISASSMAKIANEEFNIPLSSFWFALRDLRRLKLIEFGDGTPIKLTEAGKMIAQALSGVRWWERE

Secondary structure (DSSP, 8-state):
--------PPP-PPP---------------GGGS-HHHHHHHHHHHHHHS-HHHHHHHHHHHHHTTTS-HHHHHHHHHHHH---HHHHHHHHHHHHHTTSEEEETTEEEEE-HHHHHHHHHHTTS------